Protein 2G2C (pdb70)

Secondary structure (DSSP, 8-state):
-EEEEEEEE-HHHHHTSS---HHHHHHH-----EEEEEEEEE-SSHHHHHHHHHHHHHTT-SEEEEES--SSSTT--HHHHHHTT-SEE-HHHHHHHHHH-------EEES-SSTT--EEEEE-SSHHHHHHHHHHHGGGHHHHHHHHH-

CATH classification: 3.40.980.10

Structure (mmCIF, N/CA/C/O backbone):
data_2G2C
#
_entry.id   2G2C
#
_cell.length_a   67.822
_cell.length_b   67.822
_cell.length_c   114.276
_cell.angle_alpha   90.00
_cell.angle_beta   90.00
_cell.angle_gamma   120.00
#
_symmetry.space_group_name_H-M   'P 63 2 2'
#
loop_
_entity.id
_entity.type
_entity.pdbx_description
1 polymer 'Putative molybdenum cofactor biosynthesis protein'
2 non-polymer 'SODIUM ION'
3 water water
#
loop_
_atom_site.group_PDB
_atom_site.id
_atom_site.type_symbol
_atom_site.label_atom_id
_atom_site.label_alt_id
_atom_site.label_comp_id
_atom_site.label_asym_id
_atom_site.label_entity_id
_atom_site.label_seq_id
_atom_site.pdbx_PDB_ins_code
_atom_site.Cartn_x
_atom_site.Cartn_y
_atom_site.Cartn_z
_atom_site.occupancy
_atom_site.B_iso_or_equiv
_atom_site.auth_seq_id
_atom_site.auth_comp_id
_atom_site.auth_asym_id
_atom_site.auth_atom_id
_atom_site.pdbx_PDB_model_num
ATOM 9 N N . HIS A 1 5 ? 25.950 56.769 12.188 1.00 31.76 2 HIS A N 1
ATOM 10 C CA . HIS A 1 5 ? 26.547 55.449 12.388 1.00 30.19 2 HIS A CA 1
ATOM 11 C C . HIS A 1 5 ? 25.658 54.661 13.328 1.00 27.30 2 HIS A C 1
ATOM 12 O O . HIS A 1 5 ? 25.396 55.102 14.470 1.00 27.87 2 HIS A O 1
ATOM 19 N N . ILE A 1 6 ? 25.204 53.500 12.873 1.00 22.35 3 ILE A N 1
ATOM 20 C CA . ILE A 1 6 ? 24.358 52.663 13.704 1.00 19.36 3 ILE A CA 1
ATOM 21 C C . ILE A 1 6 ? 25.228 51.543 14.266 1.00 16.50 3 ILE A C 1
ATOM 22 O O . ILE A 1 6 ? 25.676 50.660 13.522 1.00 16.05 3 ILE A O 1
ATOM 27 N N . LYS A 1 7 ? 25.498 51.599 15.566 1.00 15.10 4 LYS A N 1
ATOM 28 C CA A LYS A 1 7 ? 26.276 50.544 16.205 0.50 14.91 4 LYS A CA 1
ATOM 29 C CA B LYS A 1 7 ? 26.280 50.550 16.195 0.50 14.70 4 LYS A CA 1
ATOM 30 C C . LYS A 1 7 ? 25.476 49.254 16.150 1.00 14.12 4 LYS A C 1
ATOM 31 O O . LYS A 1 7 ? 24.335 49.186 16.633 1.00 13.36 4 LYS A O 1
ATOM 42 N N . SER A 1 8 ? 26.088 48.236 15.555 1.00 13.34 5 SER A N 1
ATOM 43 C CA . SER A 1 8 ? 25.372 47.010 15.205 1.00 12.69 5 SER A CA 1
ATOM 44 C C . SER A 1 8 ? 26.020 45.761 15.735 1.00 12.36 5 SER A C 1
ATOM 45 O O . SER A 1 8 ? 27.248 45.696 15.874 1.00 12.89 5 SER A O 1
ATOM 48 N N . ALA A 1 9 ? 25.197 44.749 15.980 1.00 11.20 6 ALA A N 1
ATOM 49 C CA . ALA A 1 9 ? 25.703 43.435 16.403 1.00 11.35 6 ALA A CA 1
ATOM 50 C C . ALA A 1 9 ? 25.026 42.342 15.635 1.00 11.90 6 ALA A C 1
ATOM 51 O O . ALA A 1 9 ? 23.792 42.390 15.378 1.00 12.51 6 ALA A O 1
ATOM 53 N N . ILE A 1 10 ? 25.816 41.336 15.299 1.00 11.06 7 ILE A N 1
ATOM 54 C CA . ILE A 1 10 ? 25.268 40.123 14.676 1.00 11.35 7 ILE A CA 1
ATOM 55 C C . ILE A 1 10 ? 25.392 38.945 15.638 1.00 12.21 7 ILE A C 1
ATOM 56 O O . ILE A 1 10 ? 26.466 38.764 16.275 1.00 12.09 7 ILE A O 1
ATOM 61 N N . ILE A 1 11 ? 24.314 38.167 15.739 1.00 10.41 8 ILE A N 1
ATOM 62 C CA . ILE A 1 11 ? 24.319 36.960 16.593 1.00 10.84 8 ILE A CA 1
ATOM 63 C C . ILE A 1 11 ? 23.825 35.788 15.771 1.00 11.01 8 ILE A C 1
ATOM 64 O O . ILE A 1 11 ? 22.648 35.739 15.391 1.00 11.50 8 ILE A O 1
ATOM 69 N N . VAL A 1 12 ? 24.745 34.891 15.417 1.00 11.72 9 VAL A N 1
ATOM 70 C CA . VAL A 1 12 ? 24.342 33.729 14.646 1.00 11.44 9 VAL A CA 1
ATOM 71 C C . VAL A 1 12 ? 24.076 32.575 15.625 1.00 11.82 9 VAL A C 1
ATOM 72 O O . VAL A 1 12 ? 24.916 32.239 16.438 1.00 12.77 9 VAL A O 1
ATOM 76 N N . VAL A 1 13 ? 22.883 32.003 15.542 1.00 11.90 10 VAL A N 1
ATOM 77 C CA . VAL A 1 13 ? 22.424 31.039 16.527 1.00 12.36 10 VAL A CA 1
ATOM 78 C C . VAL A 1 13 ? 22.378 29.664 15.833 1.00 13.24 10 VAL A C 1
ATOM 79 O O . VAL A 1 13 ? 21.526 29.426 14.949 1.00 13.49 10 VAL A O 1
ATOM 83 N N . SER A 1 14 ? 23.313 28.789 16.210 1.00 13.72 11 SER A N 1
ATOM 84 C CA . SER A 1 14 ? 23.452 27.500 15.513 1.00 14.60 11 SER A CA 1
ATOM 85 C C . SER A 1 14 ? 24.406 26.593 16.229 1.00 15.01 11 SER A C 1
ATOM 86 O O . SER A 1 14 ? 25.544 26.969 16.440 1.00 15.42 11 SER A O 1
ATOM 89 N N . ASP A 1 15 ? 23.933 25.414 16.590 1.00 15.37 12 ASP A N 1
ATOM 90 C CA . ASP A 1 15 ? 24.799 24.423 17.221 1.00 16.07 12 ASP A CA 1
ATOM 91 C C . ASP A 1 15 ? 25.958 24.046 16.295 1.00 17.90 12 ASP A C 1
ATOM 92 O O . ASP A 1 15 ? 27.113 24.081 16.726 1.00 17.78 12 ASP A O 1
ATOM 97 N N . ARG A 1 16 ? 25.656 23.768 15.030 1.00 19.71 13 ARG A N 1
ATOM 98 C CA . ARG A 1 16 ? 26.689 23.287 14.088 1.00 21.33 13 ARG A CA 1
ATOM 99 C C . ARG A 1 16 ? 27.714 24.366 13.753 1.00 20.35 13 ARG A C 1
ATOM 100 O O . ARG A 1 16 ? 28.923 24.096 13.688 1.00 21.04 13 ARG A O 1
ATOM 108 N N . ILE A 1 17 ? 27.277 25.603 13.564 1.00 18.61 14 ILE A N 1
ATOM 109 C CA . ILE A 1 17 ? 28.271 26.643 13.310 1.00 18.13 14 ILE A CA 1
ATOM 110 C C . ILE A 1 17 ? 29.099 26.871 14.578 1.00 19.40 14 ILE A C 1
ATOM 111 O O . ILE A 1 17 ? 30.316 27.055 14.497 1.00 20.71 14 ILE A O 1
ATOM 116 N N . SER A 1 18 ? 28.446 26.825 15.745 1.00 20.15 15 SER A N 1
ATOM 117 C CA . SER A 1 18 ? 29.124 27.050 17.033 1.00 21.51 15 SER A CA 1
ATOM 118 C C . SER A 1 18 ? 30.301 26.116 17.271 1.00 22.43 15 SER A C 1
ATOM 119 O O . SER A 1 18 ? 31.369 26.537 17.744 1.00 22.63 15 SER A O 1
ATOM 122 N N . THR A 1 19 ? 30.100 24.853 16.930 1.00 22.85 16 THR A N 1
ATOM 123 C CA . THR A 1 19 ? 31.160 23.841 17.083 1.00 24.82 16 THR A CA 1
ATOM 124 C C . THR A 1 19 ? 32.176 23.883 15.928 1.00 25.85 16 THR A C 1
ATOM 125 O O . THR A 1 19 ? 33.315 23.396 16.063 1.00 26.69 16 THR A O 1
ATOM 129 N N . GLY A 1 20 ? 31.775 24.458 14.800 1.00 25.44 17 GLY A N 1
ATOM 130 C CA . GLY A 1 20 ? 32.696 24.653 13.690 1.00 26.37 17 GLY A CA 1
ATOM 131 C C . GLY A 1 20 ? 32.546 23.665 12.552 1.00 26.31 17 GLY A C 1
ATOM 132 O O . GLY A 1 20 ? 33.326 23.710 11.591 1.00 27.73 17 GLY A O 1
ATOM 133 N N . THR A 1 21 ? 31.541 22.794 12.642 1.00 26.07 18 THR A N 1
ATOM 134 C CA . THR A 1 21 ? 31.290 21.782 11.623 1.00 25.73 18 THR A CA 1
ATOM 135 C C . THR A 1 21 ? 30.419 22.297 10.465 1.00 25.02 18 THR A C 1
ATOM 136 O O . THR A 1 21 ? 30.172 21.580 9.492 1.00 26.14 18 THR A O 1
ATOM 140 N N . ARG A 1 22 ? 29.939 23.536 10.591 1.00 23.66 19 ARG A N 1
ATOM 141 C CA A ARG A 1 22 ? 29.194 24.193 9.533 0.50 23.19 19 ARG A CA 1
ATOM 142 C CA B ARG A 1 22 ? 29.180 24.196 9.538 0.50 23.02 19 ARG A CA 1
ATOM 143 C C . ARG A 1 22 ? 29.715 25.619 9.381 1.00 22.30 19 ARG A C 1
ATOM 144 O O . ARG A 1 22 ? 30.089 26.250 10.361 1.00 20.75 19 ARG A O 1
ATOM 159 N N . GLU A 1 23 ? 29.782 26.092 8.140 1.00 21.83 20 GLU A N 1
ATOM 160 C CA A GLU A 1 23 ? 30.306 27.420 7.805 0.50 21.52 20 GLU A CA 1
ATOM 161 C CA B GLU A 1 23 ? 30.348 27.406 7.925 0.50 21.32 20 GLU A CA 1
ATOM 162 C C . GLU A 1 23 ? 29.365 28.528 8.256 1.00 19.94 20 GLU A C 1
ATOM 163 O O . GLU A 1 23 ? 28.143 28.404 8.088 1.00 19.21 20 GLU A O 1
ATOM 174 N N . ASN A 1 24 ? 29.924 29.612 8.792 1.00 17.84 21 ASN A N 1
ATOM 175 C CA . ASN A 1 24 ? 29.102 30.766 9.112 1.00 16.48 21 ASN A CA 1
ATOM 176 C C . ASN A 1 24 ? 28.901 31.582 7.818 1.00 16.49 21 ASN A C 1
ATOM 177 O O . ASN A 1 24 ? 29.741 32.405 7.447 1.00 16.30 21 ASN A O 1
ATOM 182 N N . LYS A 1 25 ? 27.811 31.301 7.116 1.00 15.36 22 LYS A N 1
ATOM 183 C CA . LYS A 1 25 ? 27.490 32.056 5.907 1.00 15.28 22 LYS A CA 1
ATOM 184 C C . LYS A 1 25 ? 26.672 33.309 6.188 1.00 14.50 22 LYS A C 1
ATOM 185 O O . LYS A 1 25 ? 26.618 34.231 5.348 1.00 14.65 22 LYS A O 1
ATOM 191 N N . ALA A 1 26 ? 26.009 33.338 7.346 1.00 14.29 23 ALA A N 1
ATOM 192 C CA . ALA A 1 26 ? 25.150 34.474 7.669 1.00 14.21 23 ALA A CA 1
ATOM 193 C C . ALA A 1 26 ? 25.923 35.751 7.911 1.00 13.29 23 ALA A C 1
ATOM 194 O O . ALA A 1 26 ? 25.495 36.849 7.494 1.00 13.02 23 ALA A O 1
ATOM 196 N N . LEU A 1 27 ? 27.045 35.626 8.617 1.00 13.71 24 LEU A N 1
ATOM 197 C CA . LEU A 1 27 ? 27.870 36.792 8.944 1.00 13.87 24 LEU A CA 1
ATOM 198 C C . LEU A 1 27 ? 28.342 37.555 7.679 1.00 13.56 24 LEU A C 1
ATOM 199 O O . LEU A 1 27 ? 28.094 38.762 7.542 1.00 13.75 24 LEU A O 1
ATOM 204 N N . PRO A 1 28 ? 29.067 36.877 6.765 1.00 13.56 25 PRO A N 1
ATOM 205 C CA . PRO A 1 28 ? 29.534 37.608 5.567 1.00 13.61 25 PRO A CA 1
ATOM 206 C C . PRO A 1 28 ? 28.406 38.113 4.683 1.00 13.30 25 PRO A C 1
ATOM 207 O O . PRO A 1 28 ? 28.539 39.185 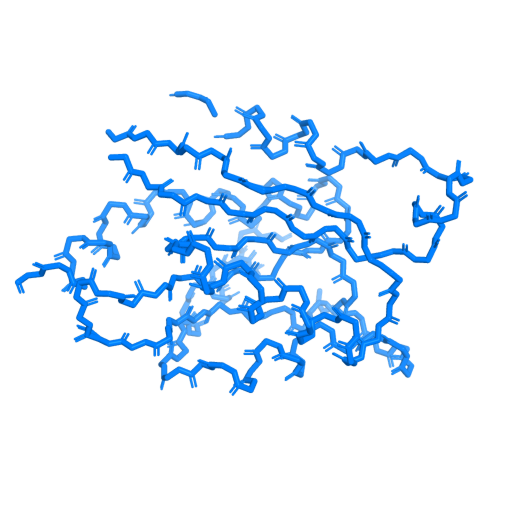4.073 1.00 14.13 25 PRO A O 1
ATOM 211 N N . LEU A 1 29 ? 27.315 37.358 4.636 1.00 12.14 26 LEU A N 1
ATOM 212 C CA . LEU A 1 29 ? 26.138 37.828 3.908 1.00 11.09 26 LEU A CA 1
ATOM 213 C C . LEU A 1 29 ? 25.592 39.131 4.537 1.00 11.21 26 LEU A C 1
ATOM 214 O O . LEU A 1 29 ? 25.406 40.150 3.847 1.00 11.84 26 LEU A O 1
ATOM 219 N N . LEU A 1 30 ? 25.345 39.088 5.847 1.00 11.42 27 LEU A N 1
ATOM 220 C CA . LEU A 1 30 ? 24.888 40.332 6.551 1.00 11.97 27 LEU A CA 1
ATOM 221 C C . LEU A 1 30 ? 25.840 41.515 6.372 1.00 12.70 27 LEU A C 1
ATOM 222 O O . LEU A 1 30 ? 25.380 42.655 6.189 1.00 14.71 27 LEU A O 1
ATOM 227 N N . GLN A 1 31 ? 27.157 41.256 6.428 1.00 13.31 28 GLN A N 1
ATOM 228 C CA . GLN A 1 31 ? 28.128 42.326 6.185 1.00 14.25 28 GLN A CA 1
ATOM 229 C C . GLN A 1 31 ? 27.964 42.923 4.780 1.00 13.78 28 GLN A C 1
ATOM 230 O O . GLN A 1 31 ? 28.060 44.137 4.626 1.00 15.69 28 GLN A O 1
ATOM 236 N N . ARG A 1 32 ? 27.699 42.079 3.766 1.00 13.63 29 ARG A N 1
ATOM 237 C CA . ARG A 1 32 ? 27.453 42.599 2.414 1.00 13.48 29 ARG A CA 1
ATOM 238 C C . ARG A 1 32 ? 26.162 43.434 2.328 1.00 13.30 29 ARG A C 1
ATOM 239 O O . ARG A 1 32 ? 26.113 44.496 1.668 1.00 13.95 29 ARG A O 1
ATOM 247 N N . LEU A 1 33 ? 25.121 42.945 2.995 1.00 13.29 30 LEU A N 1
ATOM 248 C CA . LEU A 1 33 ? 23.839 43.649 2.982 1.00 14.11 30 LEU A CA 1
ATOM 249 C C . LEU A 1 33 ? 23.947 44.993 3.697 1.00 14.69 30 LEU A C 1
ATOM 250 O O . LEU A 1 33 ? 23.284 45.973 3.300 1.00 15.28 30 LEU A O 1
ATOM 263 N N . SER A 1 35 ? 26.734 46.863 3.888 1.00 17.75 32 SER A N 1
ATOM 264 C CA A SER A 1 35 ? 27.693 47.767 3.246 0.50 18.93 32 SER A CA 1
ATOM 265 C CA B SER A 1 35 ? 27.692 47.773 3.256 0.50 19.40 32 SER A CA 1
ATOM 266 C C . SER A 1 35 ? 27.038 48.496 2.072 1.00 20.26 32 SER A C 1
ATOM 267 O O . SER A 1 35 ? 26.434 47.860 1.222 1.00 20.47 32 SER A O 1
ATOM 272 N N . ASP A 1 36 ? 27.193 49.825 2.049 1.00 23.35 33 ASP A N 1
ATOM 273 C CA . ASP A 1 36 ? 26.273 50.780 1.360 1.00 26.95 33 ASP A CA 1
ATOM 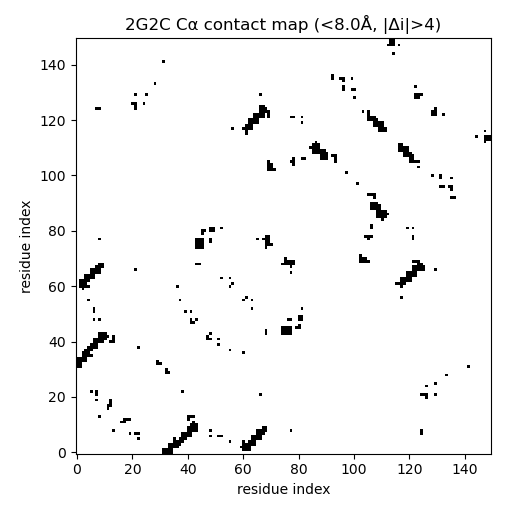274 C C . ASP A 1 36 ? 25.379 50.309 0.228 1.00 27.46 33 ASP A C 1
ATOM 275 O O . ASP A 1 36 ? 24.603 51.096 -0.330 1.00 29.99 33 ASP A O 1
ATOM 280 N N . TYR A 1 41 ? 23.521 57.081 5.939 0.50 24.63 38 TYR A N 1
ATOM 281 C CA . TYR A 1 41 ? 23.816 56.391 7.184 0.50 24.43 38 TYR A CA 1
ATOM 282 C C . TYR A 1 41 ? 24.652 55.159 6.915 0.50 24.68 38 TYR A C 1
ATOM 283 O O . TYR A 1 41 ? 24.790 54.711 5.779 0.50 24.55 38 TYR A O 1
ATOM 292 N N . SER A 1 42 ? 25.162 54.574 7.988 1.00 25.53 39 SER A N 1
ATOM 293 C CA A SER A 1 42 ? 26.100 53.476 7.884 0.50 24.79 39 SER A CA 1
ATOM 294 C CA B SER A 1 42 ? 26.028 53.425 7.851 0.50 24.68 39 SER A CA 1
ATOM 295 C C . SER A 1 42 ? 25.944 52.539 9.093 1.00 24.17 39 SER A C 1
ATOM 296 O O . SER A 1 42 ? 25.556 52.988 10.170 1.00 24.53 39 SER A O 1
ATOM 301 N N . TYR A 1 43 ? 26.264 51.260 8.920 1.00 22.03 40 TYR A N 1
ATOM 302 C CA . TYR A 1 43 ? 26.296 50.312 10.026 1.00 20.26 40 TYR A CA 1
ATOM 303 C C . TYR A 1 43 ? 27.721 50.138 10.492 1.00 20.01 40 TYR A C 1
ATOM 304 O O . TYR A 1 43 ? 28.621 49.877 9.675 1.00 21.13 40 TYR A O 1
ATOM 313 N N . GLU A 1 44 ? 27.933 50.275 11.792 1.00 18.32 41 GLU A N 1
ATOM 314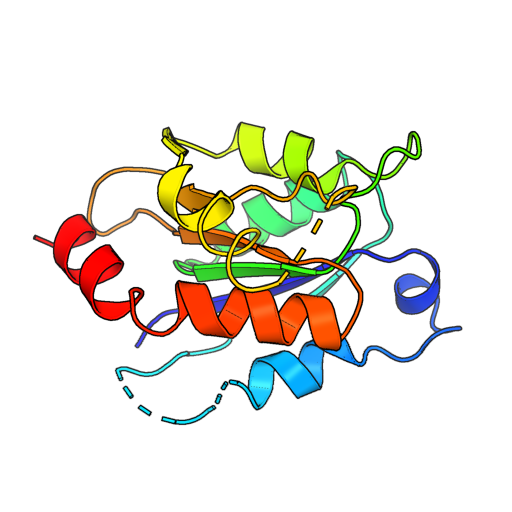 C CA . GLU A 1 44 ? 29.221 50.010 12.406 1.00 18.02 41 GLU A CA 1
ATOM 315 C C . GLU A 1 44 ? 29.123 48.718 13.212 1.00 17.19 41 GLU A C 1
ATOM 316 O O . GLU A 1 44 ? 28.537 48.701 14.326 1.00 17.34 41 GLU A O 1
ATOM 322 N N . LEU A 1 45 ? 29.657 47.636 12.658 1.00 17.37 42 LEU A N 1
ATOM 323 C CA . LEU A 1 45 ? 29.585 46.338 13.340 1.00 16.76 42 LEU A CA 1
ATOM 324 C C . LEU A 1 45 ? 30.523 46.281 14.545 1.00 17.45 42 LEU A C 1
ATOM 325 O O . LEU A 1 45 ? 31.751 46.169 14.375 1.00 19.65 42 LEU A O 1
ATOM 330 N N . ILE A 1 46 ? 29.967 46.372 15.747 1.00 16.30 43 ILE A N 1
ATOM 331 C CA . ILE A 1 46 ? 30.801 46.380 16.950 1.00 16.19 43 ILE A CA 1
ATOM 332 C C . ILE A 1 46 ? 31.045 45.007 17.537 1.00 15.86 43 ILE A C 1
ATOM 333 O O . ILE A 1 46 ? 31.960 44.824 18.343 1.00 16.28 43 ILE A O 1
ATOM 338 N N . SER A 1 47 ? 30.241 44.033 17.108 1.00 14.13 44 SER A N 1
ATOM 339 C CA A SER A 1 47 ? 30.280 42.685 17.659 0.50 13.56 44 SER A CA 1
ATOM 340 C CA B SER A 1 47 ? 30.413 42.661 17.562 0.50 13.89 44 SER A CA 1
ATOM 341 C C . SER A 1 47 ? 29.701 41.696 16.653 1.00 13.59 44 SER A C 1
ATOM 342 O O . SER A 1 47 ? 28.681 42.009 16.047 1.00 13.48 44 SER A O 1
ATOM 347 N N . GLU A 1 48 ? 30.330 40.536 16.510 1.00 13.63 45 GLU A N 1
ATOM 348 C CA . GLU A 1 48 ? 29.661 39.393 15.870 1.00 14.00 45 GLU A CA 1
ATOM 349 C C . GLU A 1 48 ? 30.028 38.155 16.638 1.00 14.10 45 GLU A C 1
ATOM 350 O O . GLU A 1 48 ? 31.182 37.984 17.060 1.00 15.25 45 GLU A O 1
ATOM 356 N N . VAL A 1 49 ? 29.030 37.317 16.898 1.00 13.74 46 VAL A N 1
ATOM 357 C CA . VAL A 1 49 ? 29.251 36.077 17.627 1.00 13.55 46 VAL A CA 1
ATOM 358 C C . VAL A 1 49 ? 28.426 34.952 17.018 1.00 13.84 46 VAL A C 1
ATOM 359 O O . VAL A 1 49 ? 27.475 35.201 16.256 1.00 12.46 46 VAL A O 1
ATOM 363 N N . VAL A 1 50 ? 28.827 33.718 17.332 1.00 13.37 47 VAL A N 1
ATOM 364 C CA . VAL A 1 50 ? 28.036 32.536 17.068 1.00 13.39 47 VAL A CA 1
ATOM 365 C C . VAL A 1 50 ? 27.759 31.929 18.441 1.00 14.45 47 VAL A C 1
ATOM 366 O O . VAL A 1 50 ? 28.690 31.780 19.275 1.00 14.14 47 VAL A O 1
ATOM 370 N N . VAL A 1 51 ? 26.508 31.577 18.698 1.00 12.42 48 VAL A N 1
ATOM 371 C CA . VAL A 1 51 ? 26.171 30.911 19.966 1.00 13.09 48 VAL A CA 1
ATOM 372 C C . VAL A 1 51 ? 25.400 29.629 19.652 1.00 13.72 48 VAL A C 1
ATOM 373 O O . VAL A 1 51 ? 24.732 29.537 18.620 1.00 12.69 48 VAL A O 1
ATOM 377 N N . PRO A 1 52 ? 25.479 28.642 20.557 1.00 13.65 49 PRO A N 1
ATOM 378 C CA . PRO A 1 52 ? 24.619 27.484 20.436 1.00 13.78 49 PRO A CA 1
ATOM 379 C C . PRO A 1 52 ? 23.143 27.910 20.573 1.00 13.58 49 PRO A C 1
ATOM 380 O O . PRO A 1 52 ? 22.825 28.989 21.114 1.00 13.67 49 PRO A O 1
ATOM 384 N N . GLU A 1 53 ? 22.251 27.030 20.136 1.00 15.25 50 GLU A N 1
ATOM 385 C CA . GLU A 1 53 ? 20.823 27.282 20.314 1.00 15.27 50 GLU A CA 1
ATOM 386 C C . GLU A 1 53 ? 20.421 27.319 21.772 1.00 14.50 50 GLU A C 1
ATOM 387 O O . GLU A 1 53 ? 21.019 26.649 22.612 1.00 16.53 50 GLU A O 1
ATOM 393 N N . GLY A 1 54 ? 19.376 28.069 22.078 1.00 14.30 51 GLY A N 1
ATOM 394 C CA . GLY A 1 54 ? 18.780 28.013 23.407 1.00 13.44 51 GLY A CA 1
ATOM 395 C C . GLY A 1 54 ? 18.334 29.392 23.868 1.00 13.06 51 GLY A C 1
ATOM 396 O O . GLY A 1 54 ? 18.724 30.412 23.295 1.00 15.28 51 GLY A O 1
ATOM 397 N N . TYR A 1 55 ? 17.571 29.429 24.956 1.00 12.27 52 TYR A N 1
ATOM 398 C CA . TYR A 1 55 ? 17.132 30.668 25.547 1.00 12.03 52 TYR A CA 1
ATOM 399 C C . TYR A 1 55 ? 18.318 31.392 26.215 1.00 12.19 52 TYR A C 1
ATOM 400 O O . TYR A 1 55 ? 18.586 32.587 25.941 1.00 12.23 52 TYR A O 1
ATOM 409 N N . ASP A 1 56 ? 19.029 30.696 27.101 1.00 11.95 53 ASP A N 1
ATOM 410 C CA A ASP A 1 56 ? 20.056 31.374 27.879 0.50 11.51 53 ASP A CA 1
ATOM 411 C CA B ASP A 1 56 ? 20.064 31.378 27.884 0.50 12.07 53 ASP A CA 1
ATOM 412 C C . ASP A 1 56 ? 21.192 31.933 27.020 1.00 11.70 53 ASP A C 1
ATOM 413 O O . ASP A 1 56 ? 21.689 33.030 27.273 1.00 12.24 53 ASP A O 1
ATOM 422 N N . THR A 1 57 ? 21.602 31.165 26.022 1.00 11.51 54 THR A N 1
ATOM 423 C CA . THR A 1 57 ? 22.698 31.604 25.150 1.00 11.80 54 THR A CA 1
ATOM 424 C C . THR A 1 57 ? 22.312 32.853 24.347 1.00 10.41 54 THR A C 1
ATOM 425 O O . THR A 1 57 ? 23.103 33.803 24.198 1.00 12.55 54 THR A O 1
ATOM 429 N N . VAL A 1 58 ? 21.087 32.861 23.814 1.00 10.28 55 VAL A N 1
ATOM 430 C CA . VAL A 1 58 ? 20.653 34.040 23.036 1.00 11.14 55 VAL A CA 1
ATOM 431 C C . VAL A 1 58 ? 20.441 35.269 23.943 1.00 10.36 55 VAL A C 1
ATOM 432 O O . VAL A 1 58 ? 20.896 36.378 23.645 1.00 11.93 55 VAL A O 1
ATOM 436 N N . VAL A 1 59 ? 19.788 35.057 25.096 1.00 10.85 56 VAL A N 1
ATOM 437 C CA . VAL A 1 59 ? 19.669 36.151 26.070 1.00 11.11 56 VAL A CA 1
ATOM 438 C C . VAL A 1 59 ? 21.015 36.762 26.426 1.00 11.52 56 VAL A C 1
ATOM 439 O O . VAL A 1 59 ? 21.145 37.988 26.455 1.00 12.40 56 VAL A O 1
ATOM 443 N N . GLU A 1 60 ? 22.007 35.911 26.710 1.00 11.45 57 GLU A N 1
ATOM 444 C CA . GLU A 1 60 ? 23.325 36.437 27.101 1.00 12.62 57 GLU A CA 1
ATOM 445 C C . GLU A 1 60 ? 23.925 37.247 25.958 1.00 12.07 57 GLU A C 1
ATOM 446 O O . GLU A 1 60 ? 24.476 38.317 26.169 1.00 12.00 57 GLU A O 1
ATOM 452 N N . ALA A 1 61 ? 23.833 36.718 24.734 1.00 11.36 58 ALA A N 1
ATOM 453 C CA . ALA A 1 61 ? 24.372 37.439 23.575 1.00 11.73 58 ALA A CA 1
ATOM 454 C C . ALA A 1 61 ? 23.688 38.795 23.314 1.00 10.64 58 ALA A C 1
ATOM 455 O O . ALA A 1 61 ? 24.353 39.788 22.976 1.00 12.68 58 ALA A O 1
ATOM 457 N N . ILE A 1 62 ? 22.346 38.834 23.446 1.00 10.27 59 ILE A N 1
ATOM 458 C CA . ILE A 1 62 ? 21.656 40.094 23.240 1.00 9.66 59 ILE A CA 1
ATOM 459 C C . ILE A 1 62 ? 21.986 41.114 24.336 1.00 10.28 59 ILE A C 1
ATOM 460 O O . ILE A 1 62 ? 22.245 42.291 24.037 1.00 11.33 59 ILE A O 1
ATOM 465 N N . ALA A 1 63 ? 21.931 40.674 25.599 1.00 10.67 60 ALA A N 1
ATOM 466 C CA . ALA A 1 63 ? 22.186 41.571 26.722 1.00 11.23 60 ALA A CA 1
ATOM 467 C C . ALA A 1 63 ? 23.626 42.128 26.596 1.00 11.95 60 ALA A C 1
ATOM 468 O O . ALA A 1 63 ? 23.875 43.317 26.838 1.00 11.71 60 ALA A O 1
ATOM 470 N N . THR A 1 64 ? 24.576 41.270 26.222 1.00 11.72 61 THR A N 1
ATOM 471 C CA . THR A 1 64 ? 25.952 41.725 26.025 1.00 12.63 61 THR A CA 1
ATOM 472 C C . THR A 1 64 ? 26.051 42.789 24.918 1.00 12.32 61 THR A C 1
ATOM 473 O O . THR A 1 64 ? 26.702 43.837 25.075 1.00 13.63 61 THR A O 1
ATOM 477 N N . ALA A 1 65 ? 25.419 42.516 23.775 1.00 11.32 62 ALA A N 1
ATOM 478 C CA . ALA A 1 65 ? 25.477 43.510 22.708 1.00 11.76 62 ALA A CA 1
ATOM 479 C C . ALA A 1 65 ? 24.846 44.847 23.123 1.00 11.73 62 ALA A C 1
ATOM 480 O O . ALA A 1 65 ? 25.378 45.922 22.813 1.00 12.58 62 ALA A O 1
ATOM 482 N N . LEU A 1 66 ? 23.704 44.795 23.818 1.00 12.20 63 LEU A N 1
ATOM 483 C CA . LEU A 1 66 ? 23.060 46.026 24.293 1.00 11.69 63 LEU A CA 1
ATOM 484 C C . LEU A 1 66 ? 23.997 46.794 25.248 1.00 12.13 63 LEU A C 1
ATOM 485 O O . LEU A 1 66 ? 24.070 47.998 25.174 1.00 14.71 63 LEU A O 1
ATOM 490 N N . LYS A 1 67 ? 24.644 46.085 26.162 1.00 13.89 64 LYS A N 1
ATOM 491 C CA . LYS A 1 67 ? 25.577 46.711 27.126 1.00 15.57 64 LYS A CA 1
ATOM 492 C C . LYS A 1 67 ? 26.719 47.408 26.400 1.00 15.46 64 LYS A C 1
ATOM 493 O O . LYS A 1 67 ? 27.227 48.468 26.834 1.00 16.61 64 LYS A O 1
ATOM 499 N N . GLN A 1 68 ? 27.142 46.798 25.286 1.00 14.99 65 GLN A N 1
ATOM 500 C CA . GLN A 1 68 ? 28.266 47.354 24.513 1.00 16.28 65 GLN A CA 1
ATOM 501 C C . GLN A 1 68 ? 27.833 48.547 23.662 1.00 15.75 65 GLN A C 1
ATOM 502 O O . GLN A 1 68 ? 28.674 49.212 23.026 1.00 17.51 65 GLN A O 1
ATOM 508 N N . GLY A 1 69 ? 26.538 48.850 23.681 1.00 14.36 66 GLY A N 1
ATOM 509 C CA . GLY A 1 69 ? 26.029 50.024 22.993 1.00 14.84 66 GLY A CA 1
ATOM 510 C C . GLY A 1 69 ? 25.391 49.742 21.636 1.00 13.61 66 GLY A C 1
ATOM 511 O O . GLY A 1 69 ? 25.092 50.687 20.887 1.00 14.72 66 GLY A O 1
ATOM 512 N N . ALA A 1 70 ? 25.215 48.463 21.272 1.00 12.19 67 ALA A N 1
ATOM 513 C CA . ALA A 1 70 ? 24.551 48.211 19.974 1.00 11.70 67 ALA A CA 1
ATOM 514 C C . ALA A 1 70 ? 23.116 48.735 19.967 1.00 12.28 67 ALA A C 1
ATOM 515 O O . ALA A 1 70 ? 22.348 48.535 20.925 1.00 12.85 67 ALA A O 1
ATOM 517 N N . ARG A 1 71 ? 22.803 49.441 18.885 1.00 11.27 68 ARG A N 1
ATOM 518 C CA . ARG A 1 71 ? 21.428 49.915 18.685 1.00 11.51 68 ARG A CA 1
ATOM 519 C C . ARG A 1 71 ? 20.678 49.147 17.584 1.00 12.00 68 ARG A C 1
ATOM 520 O O . ARG A 1 71 ? 19.500 49.350 17.390 1.00 11.38 68 ARG A O 1
ATOM 528 N N . PHE A 1 72 ? 21.395 48.258 16.884 1.00 10.83 69 PHE A N 1
ATOM 529 C CA . PHE A 1 72 ? 20.765 47.394 15.891 1.00 10.80 69 PHE A CA 1
ATOM 530 C C . PHE A 1 72 ? 21.372 46.032 16.114 1.00 11.67 69 PHE A C 1
ATOM 531 O O . PHE A 1 72 ? 22.596 45.891 16.063 1.00 11.53 69 PHE A O 1
ATOM 539 N N . ILE A 1 73 ? 20.532 45.053 16.439 1.00 10.26 70 ILE A N 1
ATOM 540 C CA . ILE A 1 73 ? 20.986 43.702 16.678 1.00 10.72 70 ILE A CA 1
ATOM 541 C C . ILE A 1 73 ? 20.212 42.812 15.761 1.00 11.31 70 ILE A C 1
ATOM 542 O O . ILE A 1 73 ? 18.970 42.853 15.769 1.00 10.94 70 ILE A O 1
ATOM 547 N N . ILE A 1 74 ? 20.926 42.028 14.951 1.00 10.62 71 ILE A N 1
ATOM 548 C CA . ILE A 1 74 ? 20.234 41.079 14.064 1.00 10.52 71 ILE A CA 1
ATOM 549 C C . ILE A 1 74 ? 20.717 39.665 14.423 1.00 11.29 71 ILE A C 1
ATOM 550 O O . ILE A 1 74 ? 21.916 39.433 14.531 1.00 10.96 71 ILE A O 1
ATOM 555 N N . THR A 1 75 ? 19.763 38.760 14.652 1.00 10.95 72 THR A N 1
ATOM 556 C CA . THR A 1 75 ? 20.078 37.361 14.936 1.00 11.26 72 THR A CA 1
ATOM 557 C C . THR A 1 75 ? 19.747 36.550 13.674 1.00 11.76 72 THR A C 1
ATOM 558 O O . THR A 1 75 ? 18.885 36.940 12.864 1.00 11.36 72 THR A O 1
ATOM 562 N N . ALA A 1 76 ? 20.408 35.404 13.532 1.00 10.67 73 ALA A N 1
ATOM 563 C CA . ALA A 1 76 ? 20.104 34.502 12.415 1.00 10.36 73 ALA A CA 1
ATOM 564 C C . ALA A 1 76 ? 20.017 33.129 12.996 1.00 10.53 73 ALA A C 1
ATOM 565 O O . ALA A 1 76 ? 21.035 32.631 13.488 1.00 11.89 73 ALA A O 1
ATOM 567 N N . GLY A 1 77 ? 18.833 32.506 12.927 1.00 11.22 74 GLY A N 1
ATOM 568 C CA . GLY A 1 77 ? 18.675 31.166 13.418 1.00 12.12 74 GLY A CA 1
ATOM 569 C C . GLY A 1 77 ? 17.910 31.041 14.721 1.00 11.21 74 GLY A C 1
ATOM 570 O O . GLY A 1 77 ? 17.687 32.020 15.448 1.00 11.54 74 GLY A O 1
ATOM 571 N N . GLY A 1 78 ? 17.526 29.801 15.002 1.00 11.22 75 GLY A N 1
ATOM 572 C CA . GLY A 1 78 ? 16.835 29.478 16.259 1.00 11.55 75 GLY A CA 1
ATOM 573 C C . GLY A 1 78 ? 15.379 29.900 16.323 1.00 11.51 75 GLY A C 1
ATOM 574 O O . GLY A 1 78 ? 14.819 30.049 17.409 1.00 11.21 75 GLY A O 1
ATOM 575 N N . THR A 1 79 ? 14.747 30.042 15.157 1.00 11.15 76 THR A N 1
ATOM 576 C CA . THR A 1 79 ? 13.353 30.518 15.118 1.00 12.40 76 THR A CA 1
ATOM 577 C C . THR A 1 79 ? 12.280 29.444 14.869 1.00 12.44 76 THR A C 1
ATOM 578 O O . THR A 1 79 ? 11.104 29.787 14.804 1.00 13.68 76 THR A O 1
ATOM 582 N N . GLY A 1 80 ? 12.679 28.181 14.690 1.00 12.28 77 GLY A N 1
ATOM 583 C CA . GLY A 1 80 ? 11.697 27.103 14.467 1.00 11.52 77 GLY A CA 1
ATOM 584 C C . GLY A 1 80 ? 11.036 26.625 15.758 1.00 11.78 77 GLY A C 1
ATOM 585 O O . GLY A 1 80 ? 11.024 27.318 16.775 1.00 10.96 77 GLY A O 1
ATOM 586 N N . ILE A 1 81 ? 10.525 25.399 15.710 1.00 11.40 78 ILE A N 1
ATOM 587 C CA . ILE A 1 81 ? 9.650 24.875 16.755 1.00 12.85 78 ILE A CA 1
ATOM 588 C C . ILE A 1 81 ? 10.339 23.813 17.653 1.00 13.31 78 ILE A C 1
ATOM 589 O O . ILE A 1 81 ? 9.749 23.382 18.662 1.00 14.70 78 ILE A O 1
ATOM 594 N N . ARG A 1 82 ? 11.573 23.407 17.316 1.00 13.98 79 ARG A N 1
ATOM 595 C CA A ARG A 1 82 ? 12.344 22.524 18.190 0.50 13.88 79 ARG A CA 1
ATOM 596 C CA B ARG A 1 82 ? 12.316 22.511 18.198 0.50 13.91 79 ARG A CA 1
ATOM 597 C C . ARG A 1 82 ? 12.436 23.133 19.590 1.00 13.50 79 ARG A C 1
ATOM 598 O O . ARG A 1 82 ? 12.428 24.361 19.746 1.00 13.21 79 ARG A O 1
ATOM 613 N N . ALA A 1 83 ? 12.540 22.284 20.610 1.00 13.80 80 ALA A N 1
ATOM 614 C CA . ALA A 1 83 ? 12.660 22.788 21.967 1.00 13.05 80 ALA A CA 1
ATOM 615 C C . ALA A 1 83 ? 13.782 23.831 22.105 1.00 13.37 80 ALA A C 1
ATOM 616 O O . ALA A 1 83 ? 13.605 24.823 22.822 1.00 14.91 80 ALA A O 1
ATOM 618 N N . LYS A 1 84 ? 14.937 23.591 21.462 1.00 12.91 81 LYS A N 1
ATOM 619 C CA . LYS A 1 84 ? 16.089 24.485 21.618 1.00 13.36 81 LYS A CA 1
ATOM 620 C C . LYS A 1 84 ? 15.987 25.770 20.796 1.00 12.11 81 LYS A C 1
ATOM 621 O O . LYS A 1 84 ? 16.807 26.681 20.973 1.00 11.60 81 LYS A O 1
ATOM 627 N N . ASN A 1 85 ? 14.982 25.833 19.907 1.00 10.64 82 ASN A N 1
ATOM 628 C CA . ASN A 1 85 ? 14.784 27.025 19.076 1.00 10.62 82 ASN A CA 1
ATOM 629 C C . ASN A 1 85 ? 14.053 28.082 19.892 1.00 10.98 82 ASN A C 1
ATOM 630 O O . ASN A 1 85 ? 12.809 28.143 19.906 1.00 11.01 82 ASN A O 1
ATOM 635 N N . GLN A 1 86 ? 14.829 28.903 20.595 1.00 10.15 83 GLN A N 1
ATOM 636 C CA . GLN A 1 86 ? 14.262 29.851 21.566 1.00 9.88 83 GLN A CA 1
ATOM 637 C C . GLN A 1 86 ? 14.694 31.302 21.243 1.00 10.21 83 GLN A C 1
ATOM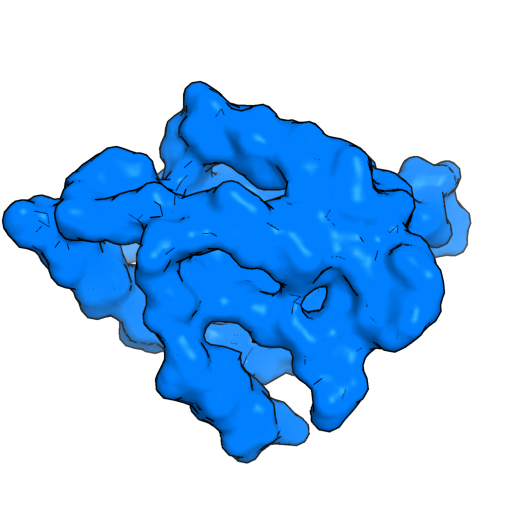 638 O O . GLN A 1 86 ? 14.600 32.190 22.097 1.00 10.95 83 GLN A O 1
ATOM 644 N N . THR A 1 87 ? 15.140 31.547 20.006 1.00 10.47 84 THR A N 1
ATOM 645 C CA . THR A 1 87 ? 15.533 32.922 19.694 1.00 9.38 84 THR A CA 1
ATOM 646 C C . THR A 1 87 ? 14.383 33.925 19.871 1.00 9.96 84 THR A C 1
ATOM 647 O O . THR A 1 87 ? 14.585 34.961 20.478 1.00 10.66 84 THR A O 1
ATOM 651 N N . PRO A 1 88 ? 13.186 33.616 19.346 1.00 9.88 85 PRO A N 1
ATOM 652 C CA . PRO A 1 88 ? 12.077 34.586 19.490 1.00 10.39 85 PRO A CA 1
ATOM 653 C C . PRO A 1 88 ? 11.748 34.825 20.985 1.00 10.49 85 PRO A C 1
ATOM 654 O O . PRO A 1 88 ? 11.476 35.974 21.377 1.00 11.21 85 PRO A O 1
ATOM 658 N N . GLU A 1 89 ? 11.723 33.756 21.788 1.00 9.76 86 GLU A N 1
ATOM 659 C CA . GLU A 1 89 ? 11.390 33.880 23.216 1.00 9.00 86 GLU A CA 1
ATOM 660 C C . GLU A 1 89 ? 12.469 34.731 23.930 1.00 9.82 86 GLU A C 1
ATOM 661 O O . GLU A 1 89 ? 12.165 35.652 24.710 1.00 10.18 86 GLU A O 1
ATOM 667 N N . ALA A 1 90 ? 13.731 34.406 23.654 1.00 9.02 87 ALA A N 1
ATOM 668 C CA . ALA A 1 90 ? 14.828 35.166 24.254 1.00 10.87 87 ALA A CA 1
ATOM 669 C C . ALA A 1 90 ? 14.714 36.655 23.848 1.00 10.63 87 ALA A C 1
ATOM 670 O O . ALA A 1 90 ? 14.868 37.582 24.659 1.00 10.53 87 ALA A O 1
ATOM 672 N N . THR A 1 91 ? 14.440 36.890 22.575 1.00 10.17 88 THR A N 1
ATOM 673 C CA . THR A 1 91 ? 14.342 38.243 22.086 1.00 9.48 88 THR A CA 1
ATOM 674 C C . THR A 1 91 ? 13.195 39.009 22.754 1.00 9.61 88 THR A C 1
ATOM 675 O O . THR A 1 91 ? 13.359 40.175 23.145 1.00 10.39 88 THR A O 1
ATOM 679 N N . ALA A 1 92 ? 12.034 38.358 22.867 1.00 10.27 89 ALA A N 1
ATOM 680 C CA . ALA A 1 92 ? 10.833 38.991 23.406 1.00 10.49 89 ALA A CA 1
ATOM 681 C C . ALA A 1 92 ? 11.110 39.528 24.815 1.00 10.20 89 ALA A C 1
ATOM 682 O O . ALA A 1 92 ? 10.483 40.539 25.241 1.00 12.13 89 ALA A O 1
ATOM 684 N N . SER A 1 93 ? 12.032 38.867 25.536 1.00 11.41 90 SER A N 1
ATOM 685 C CA . SER A 1 93 ? 12.304 39.300 26.936 1.00 11.30 90 SER A CA 1
ATOM 686 C C . SER A 1 93 ? 12.849 40.724 27.008 1.00 10.65 90 SER A C 1
ATOM 687 O O . SER A 1 93 ? 12.790 41.339 28.106 1.00 12.22 90 SER A O 1
ATOM 690 N N . PHE A 1 94 ? 13.360 41.252 25.875 1.00 10.16 91 PHE A N 1
ATOM 691 C CA . PHE A 1 94 ? 13.960 42.585 25.800 1.00 10.54 91 PHE A CA 1
ATOM 692 C C . PHE A 1 94 ? 13.026 43.612 25.169 1.00 10.47 91 PHE A C 1
ATOM 693 O O . PHE A 1 94 ? 13.351 44.798 25.150 1.00 13.45 91 PHE A O 1
ATOM 701 N N . ILE A 1 95 ? 11.931 43.154 24.554 1.00 11.24 92 ILE A N 1
ATOM 702 C CA . ILE A 1 95 ? 11.174 44.065 23.683 1.00 11.04 92 ILE A CA 1
ATOM 703 C C . ILE A 1 95 ? 10.217 44.932 24.470 1.00 11.68 92 ILE A C 1
ATOM 704 O O . ILE A 1 95 ? 9.431 44.442 25.314 1.00 13.08 92 ILE A O 1
ATOM 709 N N . HIS A 1 96 ? 10.284 46.221 24.154 1.00 11.03 93 HIS A N 1
ATOM 710 C CA . HIS A 1 96 ? 9.375 47.224 24.695 1.00 11.00 93 HIS A CA 1
ATOM 711 C C . HIS A 1 96 ? 8.152 47.337 23.785 1.00 12.75 93 HIS A C 1
ATOM 712 O O . HIS A 1 96 ? 7.017 47.362 24.259 1.00 14.02 93 HIS A O 1
ATOM 719 N N . THR A 1 97 ? 8.412 47.458 22.476 1.00 12.09 94 THR A N 1
ATOM 720 C CA . THR A 1 97 ? 7.351 47.597 21.481 1.00 11.88 94 THR A CA 1
ATOM 721 C C . THR A 1 97 ? 7.691 46.731 20.285 1.00 12.10 94 THR A C 1
ATOM 722 O O . THR A 1 97 ? 8.793 46.833 19.725 1.00 13.00 94 THR A O 1
ATOM 726 N N . ARG A 1 98 ? 6.755 45.864 19.931 1.00 13.39 95 ARG A N 1
ATOM 727 C CA . ARG A 1 98 ? 6.921 45.000 18.769 1.00 14.82 95 ARG A CA 1
ATOM 728 C C . ARG A 1 98 ? 6.603 45.760 17.493 1.00 15.96 95 ARG A C 1
ATOM 729 O O . ARG A 1 98 ? 5.836 46.757 17.507 1.00 17.64 95 ARG A O 1
ATOM 737 N N . CYS A 1 99 ? 7.220 45.327 16.391 1.00 14.35 96 CYS A N 1
ATOM 738 C CA . CYS A 1 99 ? 6.909 45.881 15.075 1.00 15.57 96 CYS A CA 1
ATOM 739 C C . CYS A 1 99 ? 6.258 44.785 14.246 1.00 16.01 96 CYS A C 1
ATOM 740 O O . CYS A 1 99 ? 6.880 44.225 13.327 1.00 15.29 96 CYS A O 1
ATOM 743 N N . GLU A 1 100 ? 5.028 44.444 14.616 1.00 16.94 97 GLU A N 1
ATOM 744 C CA . GLU A 1 100 ? 4.365 43.276 14.004 1.00 17.98 97 GLU A CA 1
ATOM 745 C C . GLU A 1 100 ? 4.052 43.460 12.524 1.00 17.48 97 GLU A C 1
ATOM 746 O O . GLU A 1 100 ? 4.052 42.478 11.781 1.00 17.11 97 GLU A O 1
ATOM 752 N N . GLY A 1 101 ? 3.846 44.716 12.111 1.00 17.16 98 GLY A N 1
ATOM 753 C CA . 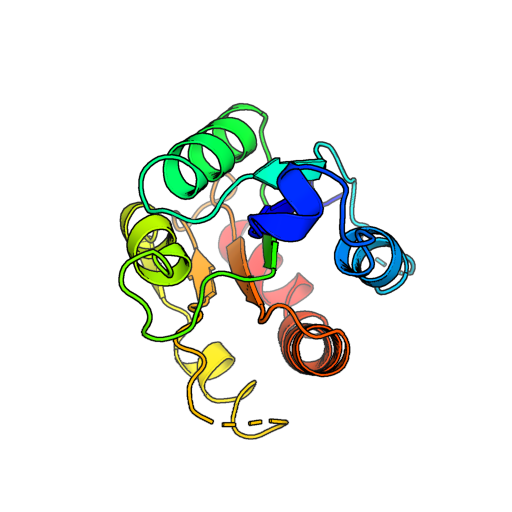GLY A 1 101 ? 3.671 45.081 10.689 1.00 15.94 98 GLY A CA 1
ATOM 754 C C . GLY A 1 101 ? 4.906 44.651 9.904 1.00 15.56 98 GLY A C 1
ATOM 755 O O . GLY A 1 101 ? 4.803 44.099 8.819 1.00 15.97 98 GLY A O 1
ATOM 756 N N . LEU A 1 102 ? 6.100 44.930 10.435 1.00 13.78 99 LEU A N 1
ATOM 757 C CA . LEU A 1 102 ? 7.317 44.531 9.727 1.00 13.93 99 LEU A CA 1
ATOM 758 C C . LEU A 1 102 ? 7.435 42.998 9.644 1.00 13.78 99 LEU A C 1
ATOM 759 O O . LEU A 1 102 ? 7.800 42.450 8.589 1.00 13.45 99 LEU A O 1
ATOM 764 N N . GLU A 1 103 ? 7.151 42.294 10.749 1.00 13.56 100 GLU A N 1
ATOM 765 C CA . GLU A 1 103 ? 7.089 40.841 10.699 1.00 14.08 100 GLU A CA 1
ATOM 766 C C . GLU A 1 103 ? 6.156 40.351 9.600 1.00 14.42 100 GLU A C 1
ATOM 767 O O . GLU A 1 103 ? 6.451 39.399 8.889 1.00 13.63 100 GLU A O 1
ATOM 773 N N . GLN A 1 104 ? 4.990 40.968 9.534 1.00 14.35 101 GLN A N 1
ATOM 774 C CA . GLN A 1 104 ? 3.988 40.593 8.547 1.00 15.07 101 GLN A CA 1
ATOM 775 C C . GLN A 1 104 ? 4.485 40.861 7.128 1.00 14.24 101 GLN A C 1
ATOM 776 O O . GLN A 1 104 ? 4.253 40.023 6.227 1.00 14.99 101 GLN A O 1
ATOM 782 N N . GLN A 1 105 ? 5.168 41.993 6.918 1.00 14.24 102 GLN A N 1
ATOM 783 C CA A GLN A 1 105 ? 5.698 42.336 5.590 0.50 13.90 102 GLN A CA 1
ATOM 784 C CA B GLN A 1 105 ? 5.655 42.285 5.571 0.50 14.16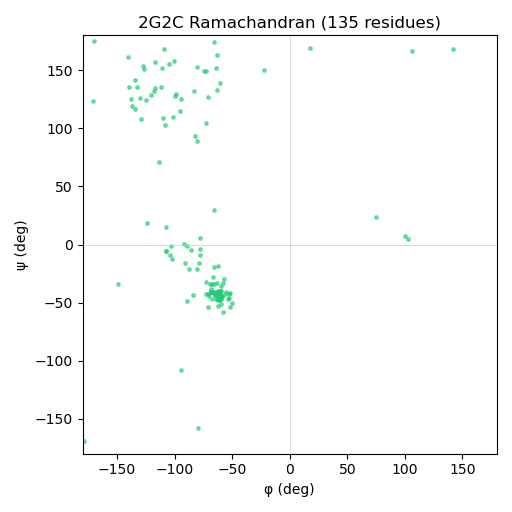 102 GLN A CA 1
ATOM 785 C C . GLN A 1 105 ? 6.782 41.352 5.166 1.00 14.49 102 GLN A C 1
ATOM 786 O O . GLN A 1 105 ? 6.881 41.001 4.001 1.00 15.12 102 GLN A O 1
ATOM 797 N N . ILE A 1 106 ? 7.587 40.904 6.136 1.00 14.64 103 ILE A N 1
ATOM 798 C CA . ILE A 1 106 ? 8.651 39.951 5.822 1.00 14.91 103 ILE A CA 1
ATOM 799 C C . ILE A 1 106 ? 8.025 38.667 5.283 1.00 16.06 103 ILE A C 1
ATOM 800 O O . ILE A 1 106 ? 8.524 38.067 4.310 1.00 16.69 103 ILE A O 1
ATOM 805 N N . LEU A 1 107 ? 6.910 38.281 5.895 1.00 17.21 104 LEU A N 1
ATOM 806 C CA . LEU A 1 107 ? 6.190 37.113 5.456 1.00 18.50 104 LEU A CA 1
ATOM 807 C C . LEU A 1 107 ? 5.483 37.337 4.100 1.00 18.48 104 LEU A C 1
ATOM 808 O O . LEU A 1 107 ? 5.529 36.468 3.216 1.00 21.33 104 LEU A O 1
ATOM 813 N N . ILE A 1 108 ? 4.859 38.506 3.911 1.00 18.39 105 ILE A N 1
ATOM 814 C CA . ILE A 1 108 ? 4.213 38.833 2.641 1.00 19.50 105 ILE A CA 1
ATOM 815 C C . ILE A 1 108 ? 5.250 38.806 1.504 1.00 21.24 105 ILE A C 1
ATOM 816 O O . ILE A 1 108 ? 5.006 38.210 0.442 1.00 22.99 105 ILE A O 1
ATOM 821 N N . HIS A 1 109 ? 6.414 39.403 1.759 1.00 22.32 106 HIS A N 1
ATOM 822 C CA . HIS A 1 109 ? 7.522 39.454 0.776 1.00 24.33 106 HIS A CA 1
ATOM 823 C C . HIS A 1 109 ? 8.176 38.091 0.523 1.00 25.12 106 HIS A C 1
ATOM 824 O O . HIS A 1 109 ? 8.645 37.819 -0.585 1.00 26.79 106 HIS A O 1
ATOM 831 N N . GLY A 1 110 ? 8.256 37.244 1.542 1.00 25.78 107 GLY A N 1
ATOM 832 C CA . GLY A 1 110 ? 8.909 35.940 1.422 1.00 26.69 107 GLY A CA 1
ATOM 833 C C . GLY A 1 110 ? 7.944 34.806 1.086 1.00 28.12 107 GLY A C 1
ATOM 834 O O . GLY A 1 110 ? 8.325 33.812 0.446 1.00 29.81 107 GLY A O 1
ATOM 835 N N . GLY A 1 118 ? 6.801 30.160 6.879 1.00 31.57 115 GLY A N 1
ATOM 836 C CA . GLY A 1 118 ? 5.661 30.032 7.793 1.00 30.61 115 GLY A CA 1
ATOM 837 C C . GLY A 1 118 ? 6.030 29.581 9.181 1.00 30.83 115 GLY A C 1
ATOM 838 O O . GLY A 1 118 ? 5.400 29.983 10.159 1.00 30.80 115 GLY A O 1
ATOM 839 N N . LEU A 1 119 ? 7.051 28.727 9.248 1.00 29.40 116 LEU A N 1
ATOM 840 C CA . LEU A 1 119 ? 7.582 28.185 10.492 1.00 28.42 116 LEU A CA 1
ATOM 841 C C . LEU A 1 119 ? 8.493 29.130 11.262 1.00 27.87 116 LEU A C 1
ATOM 842 O O . LEU A 1 119 ? 8.791 28.861 12.431 1.00 29.13 116 LEU A O 1
ATOM 847 N N . SER A 1 120 ? 8.980 30.193 10.622 1.00 25.92 117 SER A N 1
ATOM 848 C CA . SER A 1 120 ? 9.741 31.204 11.388 1.00 23.71 117 SER A CA 1
ATOM 849 C C . SER A 1 120 ? 8.846 32.031 12.323 1.00 21.59 117 SER A C 1
ATOM 850 O O . SER A 1 120 ? 7.815 32.637 11.955 1.00 22.45 117 SER A O 1
ATOM 853 N N . ARG A 1 121 ? 9.290 32.032 13.559 1.00 18.65 118 ARG A N 1
ATOM 854 C CA . ARG A 1 121 ? 8.581 32.715 14.602 1.00 15.00 118 ARG A CA 1
ATOM 855 C C . ARG A 1 121 ? 9.389 33.952 14.957 1.00 14.34 118 ARG A C 1
ATOM 856 O O . ARG A 1 121 ? 9.165 34.546 16.001 1.00 13.23 118 ARG A O 1
ATOM 864 N N . GLY A 1 122 ? 10.340 34.334 14.092 1.00 13.66 119 GLY A N 1
ATOM 865 C CA . GLY A 1 122 ? 11.232 35.458 14.409 1.00 13.05 119 GLY A CA 1
ATOM 866 C C . GLY A 1 122 ? 10.459 36.733 14.614 1.00 12.33 119 GLY A C 1
ATOM 867 O O . GLY A 1 122 ? 9.502 36.990 13.867 1.00 13.15 119 GLY A O 1
ATOM 868 N N . ILE A 1 123 ? 10.857 37.522 15.633 1.00 11.13 120 ILE A N 1
ATOM 869 C CA . ILE A 1 123 ? 10.185 38.792 15.882 1.00 11.25 120 ILE A CA 1
ATOM 870 C C . ILE A 1 123 ? 11.059 40.000 15.525 1.00 10.68 120 ILE A C 1
ATOM 871 O O . ILE A 1 123 ? 12.269 39.873 15.296 1.00 10.37 120 ILE A O 1
ATOM 876 N N . VAL A 1 124 ? 10.413 41.169 15.491 1.00 10.11 121 VAL A N 1
ATOM 877 C CA . VAL A 1 124 ? 11.090 42.453 15.299 1.00 9.97 121 VAL A CA 1
ATOM 878 C C . VAL A 1 124 ? 10.546 43.390 16.345 1.00 10.82 121 VAL A C 1
ATOM 879 O O . VAL A 1 124 ? 9.341 43.454 16.551 1.00 12.03 121 VAL A O 1
ATOM 883 N N . GLY A 1 125 ? 11.424 44.138 17.001 1.00 10.27 122 GLY A N 1
ATOM 884 C CA . GLY A 1 125 ? 10.896 45.100 17.974 1.00 10.28 122 GLY A CA 1
ATOM 885 C C . GLY A 1 125 ? 11.952 46.036 18.460 1.00 10.09 122 GLY A C 1
ATOM 886 O O . GLY A 1 125 ? 13.145 45.836 18.141 1.00 10.26 122 GLY A O 1
ATOM 887 N N . VAL A 1 126 ? 11.548 47.015 19.284 1.00 9.84 123 VAL A N 1
ATOM 888 C CA . VAL A 1 126 ? 12.561 47.928 19.867 1.00 9.99 123 VAL A CA 1
ATOM 889 C C . VAL A 1 126 ? 12.582 47.799 21.381 1.00 9.74 123 VAL A C 1
ATOM 890 O O . VAL A 1 126 ? 11.593 47.372 21.977 1.00 10.79 123 VAL A O 1
ATOM 894 N N . THR A 1 127 ? 13.723 48.169 21.989 1.00 9.16 124 THR A N 1
ATOM 895 C CA . THR A 1 127 ? 13.909 47.952 23.428 1.00 10.13 124 THR A CA 1
ATOM 896 C C . THR A 1 127 ? 13.479 49.146 24.267 1.00 11.06 124 THR A C 1
ATOM 897 O O . THR A 1 127 ? 13.542 49.100 25.489 1.00 12.03 124 THR A O 1
ATOM 901 N N . GLY A 1 128 ? 13.005 50.189 23.612 1.00 10.74 125 GLY A N 1
ATOM 902 C CA . GLY A 1 128 ? 12.598 51.434 24.282 1.00 12.25 125 GLY A CA 1
ATOM 903 C C . GLY A 1 128 ? 12.074 52.380 23.237 1.00 12.65 125 GLY A C 1
ATOM 904 O O . GLY A 1 128 ? 11.916 51.999 22.055 1.00 12.58 125 GLY A O 1
ATOM 905 N N . ARG A 1 129 ? 11.869 53.631 23.642 1.00 12.34 126 ARG A N 1
ATOM 906 C CA . ARG A 1 129 ? 11.272 54.603 22.739 1.00 12.74 126 ARG A CA 1
ATOM 907 C C A ARG A 1 129 ? 12.068 55.875 22.488 0.50 13.56 126 ARG A C 1
ATOM 908 C C B ARG A 1 129 ? 12.014 55.904 23.066 0.50 13.79 126 ARG A C 1
ATOM 909 O O A ARG A 1 129 ? 11.574 56.818 21.874 0.50 12.72 126 ARG A O 1
ATOM 910 O O B ARG A 1 129 ? 11.421 56.915 23.495 0.50 14.61 126 ARG A O 1
ATOM 918 N N . ASP A 1 130 ? 13.332 55.853 22.898 1.00 13.49 127 ASP A N 1
ATOM 919 C CA . ASP A 1 130 ? 14.146 57.042 22.906 1.00 14.20 127 ASP A CA 1
ATOM 920 C C . ASP A 1 130 ? 15.457 56.770 22.185 1.00 14.43 127 ASP A C 1
ATOM 921 O O . ASP A 1 130 ? 15.641 55.680 21.586 1.00 14.40 127 ASP A O 1
ATOM 926 N N . ASP A 1 131 ? 16.378 57.728 22.286 1.00 13.99 128 ASP A N 1
ATOM 927 C CA . ASP A 1 131 ? 17.626 57.651 21.498 1.00 14.86 128 ASP A CA 1
ATOM 928 C C . ASP A 1 131 ? 18.690 56.690 22.039 1.00 15.24 128 ASP A C 1
ATOM 929 O O . ASP A 1 131 ? 19.847 56.617 21.519 1.00 16.47 128 ASP A O 1
ATOM 934 N N . HIS A 1 132 ? 18.306 55.957 23.095 1.00 13.51 129 HIS A N 1
ATOM 935 C CA . HIS A 1 132 ? 19.128 54.875 23.606 1.00 13.98 129 HIS A CA 1
ATOM 936 C C . HIS A 1 132 ? 18.564 53.508 23.202 1.00 13.47 129 HIS A C 1
ATOM 937 O O . HIS A 1 132 ? 19.223 52.481 23.421 1.00 14.86 129 HIS A O 1
ATOM 944 N N . ALA A 1 133 ? 17.362 53.497 22.628 1.00 12.48 130 ALA A N 1
ATOM 945 C CA . ALA A 1 133 ? 16.677 52.221 22.340 1.00 11.46 130 ALA A CA 1
ATOM 946 C C . ALA A 1 133 ? 17.345 51.514 21.169 1.00 11.78 130 ALA A C 1
ATOM 947 O O . ALA A 1 133 ? 17.883 52.184 20.289 1.00 12.43 130 ALA A O 1
ATOM 949 N N . ALA A 1 134 ? 17.299 50.181 21.184 1.00 11.16 131 ALA A N 1
ATOM 950 C CA . ALA A 1 134 ? 17.829 49.377 20.096 1.00 10.02 131 ALA A CA 1
ATOM 951 C C . ALA A 1 134 ? 16.694 48.690 19.335 1.00 11.37 131 ALA A C 1
ATOM 952 O O . ALA A 1 134 ? 15.629 48.421 19.901 1.00 10.93 131 ALA A O 1
ATOM 954 N N . LEU A 1 135 ? 16.939 48.430 18.058 1.00 10.45 132 LEU A N 1
ATOM 955 C CA . LEU A 1 135 ? 16.063 47.615 17.223 1.00 10.89 132 LEU A CA 1
ATOM 956 C C . LEU A 1 135 ? 16.650 46.207 17.132 1.00 9.63 132 LEU A C 1
ATOM 957 O O . LEU A 1 135 ? 17.835 46.071 16.830 1.00 10.95 132 LEU A O 1
ATOM 962 N N . ILE A 1 136 ? 15.863 45.174 17.423 1.00 10.23 133 ILE A N 1
ATOM 963 C CA . ILE A 1 136 ? 16.323 43.798 17.338 1.00 9.11 133 ILE A CA 1
ATOM 964 C C . ILE A 1 136 ? 15.473 43.119 16.278 1.00 10.21 133 ILE A C 1
ATOM 965 O O . ILE A 1 136 ? 14.226 43.286 16.268 1.00 10.14 133 ILE A O 1
ATOM 970 N N . VAL A 1 137 ? 16.138 42.364 15.390 1.00 9.62 134 VAL A N 1
ATOM 971 C CA . VAL A 1 137 ? 15.463 41.671 14.276 1.00 10.50 134 VAL A CA 1
ATOM 972 C C . VAL A 1 137 ? 15.933 40.232 14.295 1.00 10.15 134 VAL A C 1
ATOM 973 O O . VAL A 1 137 ? 17.145 39.975 14.290 1.00 11.33 134 VAL A O 1
ATOM 977 N N . ASN A 1 138 ? 14.973 39.298 14.326 1.00 9.50 135 ASN A N 1
ATOM 978 C CA . ASN A 1 138 ? 15.282 37.855 14.209 1.00 9.57 135 ASN A CA 1
ATOM 979 C C . ASN A 1 138 ? 15.129 37.410 12.763 1.00 11.62 135 ASN A C 1
ATOM 980 O O . ASN A 1 138 ? 14.006 37.437 12.227 1.00 12.54 135 ASN A O 1
ATOM 985 N N . ALA A 1 139 ? 16.235 37.005 12.128 1.00 10.40 136 ALA A N 1
ATOM 986 C CA . ALA A 1 139 ? 16.152 36.379 10.801 1.00 11.88 136 ALA A CA 1
ATOM 987 C C . ALA A 1 139 ? 16.270 34.862 10.882 1.00 12.07 136 ALA A C 1
ATOM 988 O O . ALA A 1 139 ? 16.785 34.322 11.851 1.00 11.37 136 ALA A O 1
ATOM 990 N N . PRO A 1 140 ? 15.774 34.154 9.859 1.00 13.05 137 PRO A N 1
ATOM 991 C CA . PRO A 1 140 ? 16.010 32.705 9.791 1.00 13.32 137 PRO A CA 1
ATOM 992 C C . PRO A 1 140 ? 17.491 32.376 9.581 1.00 13.13 137 PRO A C 1
ATOM 993 O O . PRO A 1 140 ? 18.296 33.291 9.349 1.00 12.94 137 PRO A O 1
ATOM 997 N N . SER A 1 141 ? 17.812 31.083 9.633 1.00 13.63 138 SER A N 1
ATOM 998 C CA A SER A 1 141 ? 19.195 30.661 9.445 0.50 13.67 138 SER A CA 1
ATOM 999 C CA B SER A 1 141 ? 19.193 30.630 9.434 0.50 14.08 138 SER A CA 1
ATOM 1000 C C . SER A 1 141 ? 19.618 30.734 7.976 1.00 14.20 138 SER A C 1
ATOM 1001 O O . SER A 1 141 ? 20.794 30.927 7.679 1.00 15.70 138 SER A O 1
ATOM 1006 N N . SER A 1 142 ? 18.647 30.564 7.080 1.00 14.14 139 SER A N 1
ATOM 1007 C CA . SER A 1 142 ? 18.966 30.456 5.649 1.00 14.26 139 SER A CA 1
ATOM 1008 C C . SER A 1 142 ? 19.349 31.779 5.018 1.00 14.56 139 SER A C 1
ATOM 1009 O O . SER A 1 142 ? 18.822 32.843 5.363 1.00 14.44 139 SER A O 1
ATOM 1012 N N . SER A 1 143 ? 20.215 31.700 4.013 1.00 13.98 140 SER A N 1
ATOM 1013 C CA . SER A 1 143 ? 20.594 32.909 3.341 1.00 14.76 140 SER A CA 1
ATOM 1014 C C . SER A 1 143 ? 19.386 33.569 2.678 1.00 15.14 140 SER A C 1
ATOM 1015 O O . SER A 1 143 ? 19.240 34.791 2.750 1.00 15.05 140 SER A O 1
ATOM 1018 N N . GLY A 1 144 ? 18.521 32.781 2.049 1.00 15.81 141 GLY A N 1
ATOM 1019 C CA . GLY A 1 144 ? 17.320 33.339 1.420 1.00 17.07 141 GLY A CA 1
ATOM 1020 C C . GLY A 1 144 ? 16.415 34.021 2.429 1.00 16.97 141 GLY A C 1
ATOM 1021 O O . GLY A 1 144 ? 15.886 35.111 2.170 1.00 18.29 141 GLY A O 1
ATOM 1022 N N . GLY A 1 145 ? 16.272 33.420 3.611 1.00 16.10 142 GLY A N 1
ATOM 1023 C CA . GLY A 1 145 ? 15.446 34.017 4.664 1.00 15.22 142 GLY A CA 1
ATOM 1024 C C . GLY A 1 145 ? 16.068 35.330 5.147 1.00 13.83 142 GLY A C 1
ATOM 1025 O O . GLY A 1 145 ? 15.355 36.305 5.355 1.00 15.47 142 GLY A O 1
ATOM 1026 N N . ILE A 1 146 ? 17.392 35.372 5.305 1.00 12.44 143 ILE A N 1
ATOM 1027 C CA . ILE A 1 146 ? 18.074 36.609 5.689 1.00 12.18 143 ILE A CA 1
ATOM 1028 C C . ILE A 1 146 ? 17.856 37.707 4.647 1.00 11.81 143 ILE A C 1
ATOM 1029 O O . ILE A 1 146 ? 17.649 38.864 4.993 1.00 11.59 143 ILE A O 1
ATOM 1034 N N . THR A 1 147 ? 17.971 37.366 3.353 1.00 12.07 144 THR A N 1
ATOM 1035 C CA . THR A 1 147 ? 17.817 38.416 2.325 1.00 13.08 144 THR A CA 1
ATOM 1036 C C . THR A 1 147 ? 16.386 38.960 2.253 1.00 12.94 144 THR A C 1
ATOM 1037 O O . THR A 1 147 ? 16.176 40.154 1.985 1.00 13.51 144 THR A O 1
ATOM 1041 N N . ASP A 1 148 ? 15.401 38.101 2.496 1.00 14.29 145 ASP A N 1
ATOM 1042 C CA . ASP A 1 148 ? 14.000 38.533 2.553 1.00 14.86 145 ASP A CA 1
ATOM 1043 C C . ASP A 1 148 ? 13.739 39.424 3.785 1.00 14.48 145 ASP A C 1
ATOM 1044 O O . ASP A 1 148 ? 13.029 40.444 3.701 1.00 16.26 145 ASP A O 1
ATOM 1049 N N . THR A 1 149 ? 14.326 39.050 4.915 1.00 13.18 146 THR A N 1
ATOM 1050 C CA . THR A 1 149 ? 14.177 39.892 6.107 1.00 13.28 146 THR A CA 1
ATOM 1051 C C . THR A 1 149 ? 14.793 41.255 5.843 1.00 13.63 146 THR A C 1
ATOM 1052 O O . THR A 1 149 ? 14.190 42.295 6.117 1.00 13.67 146 THR A O 1
ATOM 1056 N N . TRP A 1 150 ? 16.010 41.244 5.283 1.00 11.90 147 TRP A N 1
ATOM 1057 C CA . TRP A 1 150 ? 16.734 42.471 5.014 1.00 12.87 147 TRP A CA 1
ATOM 1058 C C . TRP A 1 150 ? 15.971 43.372 4.040 1.00 12.80 147 TRP A C 1
ATOM 1059 O O . TRP A 1 150 ? 15.940 44.595 4.194 1.00 12.78 147 TRP A O 1
A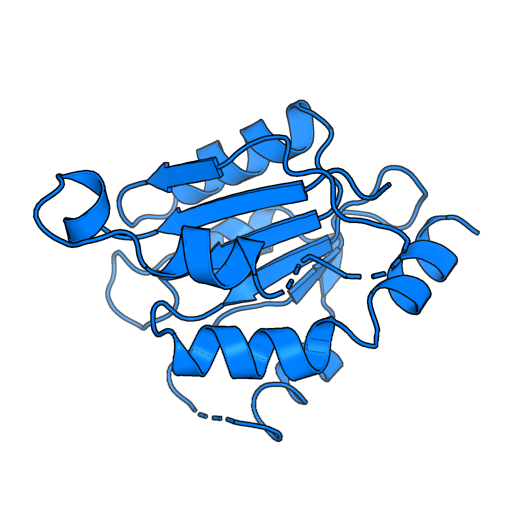TOM 1070 N N . ALA A 1 151 ? 15.355 42.774 3.017 1.00 12.56 148 ALA A N 1
ATOM 1071 C CA . ALA A 1 151 ? 14.606 43.560 2.034 1.00 12.76 148 ALA A CA 1
ATOM 1072 C C . ALA A 1 151 ? 13.508 44.382 2.655 1.00 12.93 148 ALA A C 1
ATOM 1073 O O . ALA A 1 151 ? 13.164 45.460 2.161 1.00 13.22 148 ALA A O 1
ATOM 1075 N N . VAL A 1 152 ? 12.912 43.853 3.719 1.00 12.63 149 VAL A N 1
ATOM 1076 C CA . VAL A 1 152 ? 11.853 44.603 4.408 1.00 14.66 149 VAL A CA 1
ATOM 1077 C C . VAL A 1 152 ? 12.411 45.605 5.417 1.00 14.60 149 VAL A C 1
ATOM 1078 O O . VAL A 1 152 ? 11.931 46.748 5.528 1.00 16.06 149 VAL A O 1
ATOM 1082 N N . ILE A 1 153 ? 13.407 45.176 6.186 1.00 14.70 150 ILE A N 1
ATOM 1083 C CA . ILE A 1 153 ? 13.922 46.047 7.259 1.00 14.71 150 ILE A CA 1
ATOM 1084 C C . ILE A 1 153 ? 14.740 47.200 6.726 1.00 14.05 150 ILE A C 1
ATOM 1085 O O . ILE A 1 153 ? 14.637 48.326 7.206 1.00 14.67 150 ILE A O 1
ATOM 1090 N N . SER A 1 154 ? 15.602 46.930 5.740 1.00 13.75 151 SER A N 1
ATOM 1091 C CA . SER A 1 154 ? 16.550 47.965 5.280 1.00 14.84 151 SER A CA 1
ATOM 1092 C C . SER A 1 154 ? 15.894 49.305 4.961 1.00 15.40 151 SER A C 1
ATOM 1093 O O . SER A 1 154 ? 16.355 50.357 5.429 1.00 16.26 151 SER A O 1
ATOM 1096 N N . PRO A 1 155 ? 14.818 49.285 4.146 1.00 16.30 152 PRO A N 1
ATOM 1097 C CA . PRO A 1 155 ? 14.260 50.581 3.776 1.00 17.42 152 PRO A CA 1
ATOM 1098 C C . PRO A 1 155 ? 13.653 51.353 4.953 1.00 17.39 152 PRO A C 1
ATOM 1099 O O . PRO A 1 155 ? 13.486 52.565 4.850 1.00 18.43 152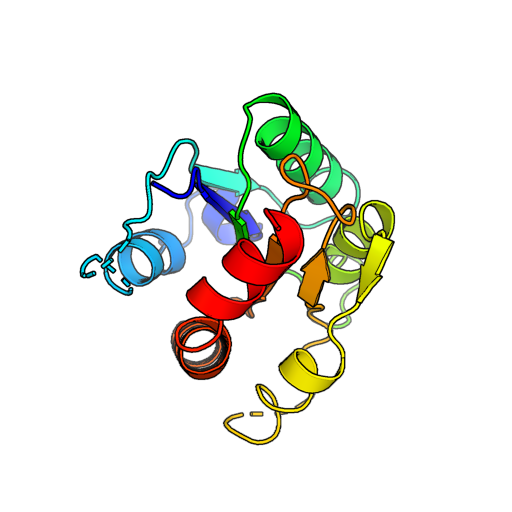 PRO A O 1
ATOM 1103 N N . VAL A 1 156 ? 13.335 50.668 6.043 1.00 16.61 153 VAL A N 1
ATOM 1104 C CA A VAL A 1 156 ? 12.662 51.388 7.133 0.50 16.68 153 VAL A CA 1
ATOM 1105 C CA B VAL A 1 156 ? 12.626 51.266 7.192 0.50 16.93 153 VAL A CA 1
ATOM 1106 C C . VAL A 1 156 ? 13.586 51.752 8.291 1.00 16.99 153 VAL A C 1
ATOM 1107 O O . VAL A 1 156 ? 13.179 52.448 9.213 1.00 16.15 153 VAL A O 1
ATOM 1114 N N . ILE A 1 157 ? 14.837 51.308 8.213 1.00 17.37 154 ILE A N 1
ATOM 1115 C CA . ILE A 1 157 ? 15.852 51.631 9.233 1.00 18.04 154 ILE A CA 1
ATOM 1116 C C . ILE A 1 157 ? 15.971 53.132 9.518 1.00 18.29 154 ILE A C 1
ATOM 1117 O O . ILE A 1 157 ? 15.883 53.553 10.700 1.00 17.37 154 ILE A O 1
ATOM 1122 N N . PRO A 1 158 ? 16.187 53.957 8.463 1.00 18.53 155 PRO A N 1
ATOM 1123 C CA . PRO A 1 158 ? 16.224 55.412 8.696 1.00 18.92 155 PRO A CA 1
ATOM 1124 C C . PRO A 1 158 ? 14.985 55.930 9.438 1.00 18.80 155 PRO A C 1
ATOM 1125 O O . PRO A 1 158 ? 15.108 56.764 10.333 1.00 18.99 155 PRO A O 1
ATOM 1129 N N . ASN A 1 159 ? 13.805 55.442 9.066 1.00 16.85 156 ASN A N 1
ATOM 1130 C CA . ASN A 1 159 ? 12.562 55.899 9.676 1.00 16.81 156 ASN A CA 1
ATOM 1131 C C . ASN A 1 159 ? 12.437 55.488 11.141 1.00 15.84 156 ASN A C 1
ATOM 1132 O O . ASN A 1 159 ? 11.989 56.265 11.985 1.00 15.74 156 ASN A O 1
ATOM 1137 N N . ILE A 1 160 ? 12.844 54.256 11.434 1.00 14.65 157 ILE A N 1
ATOM 1138 C CA . ILE A 1 160 ? 12.874 53.779 12.826 1.00 14.91 157 ILE A CA 1
ATOM 1139 C C . ILE A 1 160 ? 13.796 54.660 13.685 1.00 14.34 157 ILE A C 1
ATOM 1140 O O . ILE A 1 160 ? 13.370 55.138 14.759 1.00 14.20 157 ILE A O 1
ATOM 1145 N N . PHE A 1 161 ? 15.039 54.881 13.241 1.00 14.80 158 PHE A N 1
ATOM 1146 C CA . PHE A 1 161 ? 15.962 55.629 14.078 1.00 14.51 158 PHE A CA 1
ATOM 1147 C C . PHE A 1 161 ? 15.612 57.108 14.120 1.00 15.13 158 PHE A C 1
ATOM 1148 O O . PHE A 1 161 ? 15.801 57.757 15.151 1.00 15.87 158 PHE A O 1
ATOM 1156 N N . GLU A 1 162 ? 15.067 57.632 13.032 1.00 15.80 159 GLU A N 1
ATOM 1157 C CA . GLU A 1 162 ? 14.587 59.005 13.098 1.00 17.17 159 GLU A CA 1
ATOM 1158 C C . GLU A 1 162 ? 13.480 59.132 14.160 1.00 16.46 159 GLU A C 1
ATOM 1159 O O . GLU A 1 162 ? 13.465 60.113 14.923 1.00 17.93 159 GLU A O 1
ATOM 1165 N N . GLY A 1 163 ? 12.550 58.164 14.197 1.00 15.06 160 GLY A N 1
ATOM 1166 C CA . GLY A 1 163 ? 11.488 58.138 15.217 1.00 14.34 160 GLY A CA 1
ATOM 1167 C C . GLY A 1 163 ? 12.043 57.993 16.631 1.00 14.05 160 GLY A C 1
ATOM 1168 O O . GLY A 1 163 ? 11.654 58.748 17.552 1.00 14.71 160 GLY A O 1
ATOM 1169 N N . LEU A 1 164 ? 12.955 57.048 16.828 1.00 14.69 161 LEU A N 1
ATOM 1170 C CA . LEU A 1 164 ? 13.475 56.828 18.181 1.00 14.41 161 LEU A CA 1
ATOM 1171 C C . LEU A 1 164 ? 14.257 58.033 18.652 1.00 14.99 161 LEU A C 1
ATOM 1172 O O . LEU A 1 164 ? 14.260 58.353 19.853 1.00 15.84 161 LEU A O 1
ATOM 1177 N N . ASP A 1 165 ? 14.937 58.687 17.716 1.00 15.92 162 ASP A N 1
ATOM 1178 C CA . ASP A 1 165 ? 15.872 59.772 18.085 1.00 18.44 162 ASP A CA 1
ATOM 1179 C C . ASP A 1 165 ? 15.249 61.163 18.162 1.00 19.66 162 ASP A C 1
ATOM 1180 O O . ASP A 1 165 ? 15.953 62.135 18.504 1.00 20.77 162 ASP A O 1
ATOM 1185 N N . ALA A 1 166 ? 13.953 61.272 17.868 1.00 20.41 163 ALA A N 1
ATOM 1186 C CA . ALA A 1 166 ? 13.271 62.569 17.768 1.00 22.29 163 ALA A CA 1
ATOM 1187 C C . ALA A 1 166 ? 13.442 63.405 19.040 1.00 23.67 163 ALA A C 1
ATOM 1188 O O . ALA A 1 166 ? 13.329 62.878 20.155 1.00 24.12 163 ALA A O 1
#

InterPro domains:
  IPR001453 MoaB/Mog domain [PF00994] (6-154)
  IPR001453 MoaB/Mog domain [SM00852] (6-157)
  IPR036425 MoaB/Mog-like domain superfamily [G3DSA:3.40.980.10] (1-164)
  IPR036425 MoaB/Mog-like domain superfamily [SSF53218] (2-159)
  IPR051920 Molybdopterin Adenylyltransferase/MoaC-Related [PTHR43764] (2-161)

Organism: Corynebacterium diphtheriae (strain ATCC 700971 / NCTC 13129 / Biotype gravis) (NCBI:txid257309)

Solvent-accessible surface area: 7714 Å² total

Foldseek 3Di:
DAEEEEEEEAPCVQVPNDPQPPVVLVVVLPDVPYDHPYYDYFYFALVGLLVVVVVSLVVQGQEYEYEALFADPPRSCNQVNVVVQAPAWPVVLVVQLVVQAPRGPWTWHWNDQAQSIHIYTYFYNDSRRVVSSSVSVVVCVVVSNVRRHD

Sequence (150 aa):
HIKKSAIIVVSDRISTGTRREENKALPLLQRLSSDYSSYELISSEVVVPEGYDDTVVEAIATALKQGARFIITAGGTGIRRAKNQTPEATASFIHTRCEGLEQQQILIHGGLSRGIVGVTGRDDHAALIVNAPSSSSGGITDTWAVISPVVIPNIFEGLDA

Nearest PDB structures (foldseek):
  2g2c-assembly1_A  TM=1.007E+00  e=4.146E-32  Corynebacterium diphtheriae
  8byr-assembly1_F  TM=8.871E-01  e=5.605E-12  Mycolicibacterium smegmatis
  2g4r-assembly1_C  TM=8.276E-01  e=1.002E-12  Mycobacterium tuberculosis
  4twg-assembly1_A  TM=8.883E-01  e=1.766E-11  Mycobacterium ulcerans Agy99
  8byr-assembly1_C  TM=8.242E-01  e=1.766E-11  Mycolicibacterium smegmatis

Radius of gyration: 13.96 Å; Cα contacts (8 Å, |Δi|>4): 314; chains: 1; bounding box: 29×41×27 Å

B-factor: mean 18.63, std 8.46, range [8.91, 54.63]